Protein AF-A0A9D5V9Q9-F1 (afdb_monomer)

Nearest PDB structures (foldseek):
  6bju-assembly2_C  TM=6.299E-01  e=4.302E-02  Pseudomonas sp. EGD-AKN5
  6d63-assembly1_A  TM=6.256E-01  e=1.078E-01  Pseudomonas sp. ADP
  6d63-assembly3_F  TM=6.162E-01  e=1.660E-01  Pseudomonas sp. ADP
  6d63-assembly6_K  TM=6.074E-01  e=1.850E-01  Pseudomonas sp. ADP
  6d63-assembly6_L  TM=6.146E-01  e=2.423E-01  Pseudomonas sp. ADP

Solvent-accessible surface area (backbone atoms only — not comparable to full-atom values): 8766 Å² total; per-residue (Å²): 134,87,79,89,81,86,82,78,84,77,81,74,74,74,77,76,79,71,93,65,85,71,86,85,78,50,64,68,54,54,51,52,41,50,52,51,49,50,69,72,61,24,47,100,89,55,40,37,69,44,71,38,86,88,80,68,46,74,44,53,24,34,85,72,46,76,48,84,79,52,45,73,49,82,93,68,33,35,39,43,43,28,39,28,20,36,67,101,34,76,72,42,34,31,33,37,36,37,34,25,34,43,92,84,80,49,72,38,78,82,48,74,47,76,38,19,43,56,44,80,40,98,89,72,43,60,43,67,48,65,37,47,48,76,57,94,84,35,85,42,74,71,114

Sequence (143 aa):
MAIAGSVGVLLTGAPALADGDQPQYYADDIKSTMVKHIEATADGDGVFHMQDDKTGEMLALRFVTIHDPVRQIGED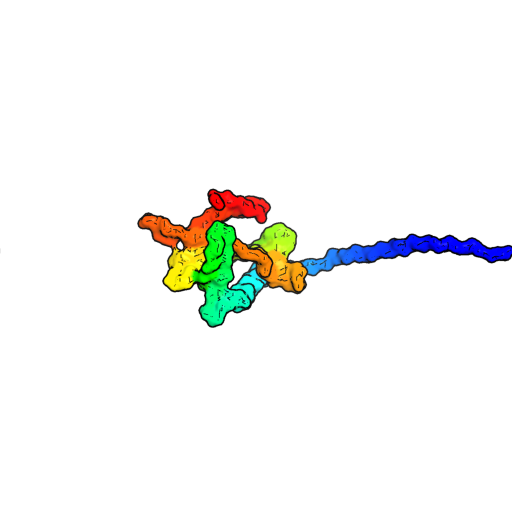VYFACTDFHVVDEPDKVYDLDFWMNDKTGELKVFQSKVHKEPRQSLLYGWYKQPRYTFVNDQIEYLY

Structure (mmCIF, N/CA/C/O backbone):
data_AF-A0A9D5V9Q9-F1
#
_entry.id   AF-A0A9D5V9Q9-F1
#
loop_
_atom_site.group_PDB
_atom_site.id
_atom_site.type_symbol
_atom_site.label_atom_id
_atom_site.label_alt_id
_atom_site.label_comp_id
_atom_site.label_asym_id
_atom_site.label_entity_id
_atom_site.label_seq_id
_atom_site.pdbx_PDB_ins_code
_atom_site.Cartn_x
_atom_site.Cartn_y
_atom_site.Cartn_z
_atom_site.occupancy
_atom_site.B_iso_or_equiv
_atom_site.auth_seq_id
_atom_site.auth_comp_id
_atom_site.auth_asym_id
_atom_site.auth_atom_id
_atom_site.pdbx_PDB_model_num
ATOM 1 N N . MET A 1 1 ? -64.503 28.877 40.678 1.00 39.81 1 MET A N 1
ATOM 2 C CA . MET A 1 1 ? -64.426 27.487 40.181 1.00 39.81 1 MET A CA 1
ATOM 3 C C . MET A 1 1 ? -63.460 27.523 39.000 1.00 39.81 1 MET A C 1
ATOM 5 O O . MET A 1 1 ? -63.815 28.133 38.008 1.00 39.81 1 MET A O 1
ATOM 9 N N . ALA A 1 2 ? -62.157 27.375 39.289 1.00 34.62 2 ALA A N 1
ATOM 10 C CA . ALA A 1 2 ? -61.294 26.272 38.815 1.00 34.62 2 ALA A CA 1
ATOM 11 C C . ALA A 1 2 ? -60.997 26.391 37.298 1.00 34.62 2 ALA A C 1
ATOM 13 O O . ALA A 1 2 ? -61.932 26.498 36.524 1.00 34.62 2 ALA A O 1
ATOM 14 N N . ILE A 1 3 ? -59.774 26.377 36.762 1.00 36.91 3 ILE A N 1
ATOM 15 C CA . ILE A 1 3 ? -58.433 26.007 37.239 1.00 36.91 3 ILE A CA 1
ATOM 16 C C . ILE A 1 3 ? -57.422 26.514 36.193 1.00 36.91 3 ILE A C 1
ATOM 18 O O . ILE A 1 3 ? -57.728 26.571 35.004 1.00 36.91 3 ILE A O 1
ATOM 22 N N . ALA A 1 4 ? -56.222 26.857 36.657 1.00 42.00 4 ALA A N 1
ATOM 23 C CA . ALA A 1 4 ? -55.038 27.115 35.846 1.00 42.00 4 ALA A CA 1
ATOM 24 C C . ALA A 1 4 ? -54.551 25.846 35.118 1.00 42.00 4 ALA A C 1
ATOM 26 O O . ALA A 1 4 ? -54.765 24.734 35.598 1.00 42.00 4 ALA A O 1
ATOM 27 N N . GLY A 1 5 ? -53.834 26.022 34.006 1.00 32.56 5 GLY A N 1
ATOM 28 C CA . GLY A 1 5 ? -53.157 24.937 33.297 1.00 32.56 5 GLY A CA 1
ATOM 29 C C . GLY A 1 5 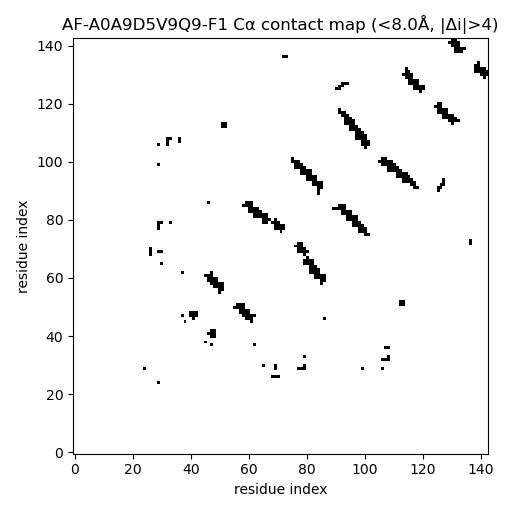? -52.045 25.467 32.400 1.00 32.56 5 GLY A C 1
ATOM 30 O O . GLY A 1 5 ? -52.262 25.731 31.223 1.00 32.56 5 GLY A O 1
ATOM 31 N N . SER A 1 6 ? -50.863 25.653 32.983 1.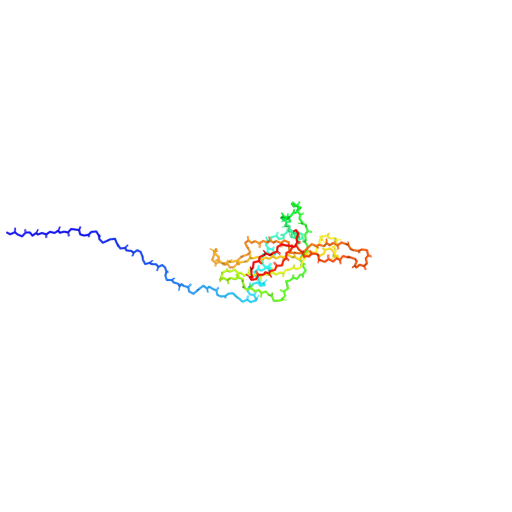00 43.88 6 SER A N 1
ATOM 32 C CA . SER A 1 6 ? -49.608 25.926 32.283 1.00 43.88 6 SER A CA 1
ATOM 33 C C . SER A 1 6 ? -49.221 24.728 31.413 1.00 43.88 6 SER A C 1
ATOM 35 O O . SER A 1 6 ? -49.147 23.611 31.919 1.00 43.88 6 SER A O 1
ATOM 37 N N . VAL A 1 7 ? -48.909 24.949 30.135 1.00 45.06 7 VAL A N 1
ATOM 38 C CA . VAL A 1 7 ? -48.242 23.940 29.300 1.00 45.06 7 VAL A CA 1
ATOM 39 C C . VAL A 1 7 ? -46.762 24.294 29.250 1.00 45.06 7 VAL A C 1
ATOM 41 O O . VAL A 1 7 ? -46.340 25.186 28.519 1.00 45.06 7 VAL A O 1
ATOM 44 N N . GLY A 1 8 ? -45.980 23.619 30.091 1.00 37.41 8 GLY A N 1
ATOM 45 C CA . GLY A 1 8 ? -44.531 23.578 29.961 1.00 37.41 8 GLY A CA 1
ATOM 46 C C . GLY A 1 8 ? -44.167 22.683 28.782 1.00 37.41 8 GLY A C 1
ATOM 47 O O . GLY A 1 8 ? -44.541 21.512 28.752 1.00 37.41 8 GLY A O 1
ATOM 48 N N . VAL A 1 9 ? -43.445 23.229 27.807 1.00 42.91 9 VAL A N 1
ATOM 49 C CA . VAL A 1 9 ? -42.801 22.435 26.759 1.00 42.91 9 VAL A CA 1
ATOM 50 C C . VAL A 1 9 ? -41.576 21.775 27.389 1.00 42.91 9 VAL A C 1
ATOM 52 O O . VAL A 1 9 ? -40.531 22.399 27.553 1.00 42.91 9 VAL A O 1
ATOM 55 N N . LEU A 1 10 ? -41.723 20.514 27.787 1.00 38.97 10 LEU A N 1
ATOM 56 C CA . LEU A 1 10 ? -40.596 19.631 28.063 1.00 38.97 10 LEU A CA 1
ATOM 57 C C . LEU A 1 10 ? -39.999 19.221 26.713 1.00 38.97 10 LEU A C 1
ATOM 59 O O . LEU A 1 10 ? -40.518 18.337 26.036 1.00 38.97 10 LEU A O 1
ATOM 63 N N . LEU A 1 11 ? -38.916 19.889 26.314 1.00 44.03 11 LEU A N 1
ATOM 64 C CA . LEU A 1 11 ? -37.989 19.362 25.316 1.00 44.03 11 LEU A CA 1
ATOM 65 C C . LEU A 1 11 ? -37.364 18.099 25.915 1.00 44.03 11 LEU A C 1
ATOM 67 O O . LEU A 1 11 ? -36.435 18.167 26.717 1.00 44.03 11 LEU A O 1
ATOM 71 N N . THR A 1 12 ? -37.922 16.941 25.573 1.00 43.22 12 THR A N 1
ATOM 72 C CA . THR A 1 12 ? -37.298 15.651 25.846 1.00 43.22 12 THR A CA 1
ATOM 73 C C . THR A 1 12 ? -35.993 15.605 25.063 1.00 43.22 12 THR A C 1
ATOM 75 O O . THR A 1 12 ? -36.006 15.481 23.838 1.00 43.22 12 THR A O 1
ATOM 78 N N . GLY A 1 13 ? -34.867 15.754 25.762 1.00 45.12 13 GLY A N 1
ATOM 79 C CA . GLY A 1 13 ? -33.564 15.414 25.210 1.00 45.12 13 GLY A CA 1
ATOM 80 C C . GLY A 1 13 ? -33.615 13.971 24.722 1.00 45.12 13 GLY A C 1
ATOM 81 O O . GLY A 1 13 ? -33.998 13.075 25.476 1.00 45.12 13 GLY A O 1
ATOM 82 N N . ALA A 1 14 ? -33.289 13.761 23.448 1.00 51.81 14 ALA A N 1
ATOM 83 C CA . ALA A 1 14 ? -33.016 12.425 22.950 1.00 51.81 14 ALA A CA 1
ATOM 84 C C . ALA A 1 14 ? -31.900 11.820 23.820 1.00 51.81 14 ALA A C 1
ATOM 86 O O . ALA A 1 14 ? -30.949 12.537 24.150 1.00 51.81 14 ALA A O 1
ATOM 87 N N . PRO A 1 15 ? -32.001 10.545 24.228 1.00 45.56 15 PRO A N 1
ATOM 88 C CA . PRO A 1 15 ? -30.888 9.897 24.894 1.00 45.56 15 PRO A CA 1
ATOM 89 C C . PRO A 1 15 ? -29.678 9.954 23.958 1.00 45.56 15 PRO A C 1
ATOM 91 O O . PRO A 1 15 ? -29.768 9.559 22.794 1.00 45.56 15 PRO A O 1
ATOM 94 N N . ALA A 1 16 ? -28.564 10.483 24.469 1.00 51.66 16 ALA A N 1
ATOM 95 C CA . ALA A 1 16 ? -27.261 10.262 23.869 1.00 51.66 16 ALA A CA 1
ATOM 96 C C . ALA A 1 16 ? -27.110 8.749 23.687 1.00 51.66 16 ALA A C 1
ATOM 98 O O . ALA A 1 16 ? -27.337 7.989 24.633 1.00 51.66 16 ALA A O 1
ATOM 99 N N . LEU A 1 17 ? -26.834 8.326 22.453 1.00 49.22 17 LEU A N 1
ATOM 100 C CA . LEU A 1 17 ? -26.554 6.932 22.144 1.00 49.22 17 LEU A CA 1
ATOM 101 C C . LEU A 1 17 ? -25.452 6.470 23.097 1.00 49.22 17 LEU A C 1
ATOM 103 O O . LEU A 1 17 ? -24.400 7.097 23.180 1.00 49.22 17 LEU A O 1
ATOM 107 N N . ALA A 1 18 ? -25.768 5.439 23.873 1.00 46.88 18 ALA A N 1
ATOM 108 C CA . ALA A 1 18 ? -24.835 4.800 24.778 1.00 46.88 18 ALA A CA 1
ATOM 109 C C . ALA A 1 18 ? -23.575 4.386 24.005 1.00 46.88 18 ALA A C 1
ATOM 111 O O . ALA A 1 18 ? -23.702 3.883 22.887 1.00 46.88 18 ALA A O 1
ATOM 112 N N . ASP A 1 19 ? -22.401 4.582 24.614 1.00 51.44 19 ASP A N 1
ATOM 113 C CA . ASP A 1 19 ? -21.131 3.981 24.194 1.00 51.44 19 ASP A CA 1
ATOM 114 C C . ASP A 1 19 ? -21.316 2.460 24.119 1.00 51.44 19 ASP A C 1
ATOM 116 O O . ASP A 1 19 ? -21.232 1.738 25.114 1.00 51.44 19 ASP A O 1
ATOM 120 N N . GLY A 1 20 ? -21.690 1.986 22.935 1.00 50.03 20 GLY A N 1
ATOM 121 C CA . GLY A 1 20 ? -21.808 0.579 22.611 1.00 50.03 20 GLY A CA 1
ATOM 122 C C . GLY A 1 20 ? -20.440 0.070 22.196 1.00 50.03 20 GLY A C 1
ATOM 123 O O . GLY A 1 20 ? -19.887 0.579 21.222 1.00 50.03 20 GLY A O 1
ATOM 124 N N . ASP A 1 21 ? -19.943 -0.897 22.968 1.00 60.88 21 ASP A N 1
ATOM 125 C CA . ASP A 1 21 ? -18.825 -1.816 22.715 1.00 60.88 21 ASP A CA 1
ATOM 126 C C . ASP A 1 21 ? -18.420 -1.838 21.229 1.00 60.88 21 ASP A C 1
ATOM 128 O O . ASP A 1 21 ? -19.014 -2.553 20.417 1.00 60.88 21 ASP A O 1
ATOM 132 N N . GLN A 1 22 ? -17.483 -0.963 20.842 1.00 59.72 22 GLN A N 1
ATOM 133 C CA . GLN A 1 22 ? -16.984 -0.954 19.470 1.00 59.72 22 GLN A CA 1
ATOM 134 C C . GLN A 1 22 ? -16.284 -2.295 19.230 1.00 59.72 22 GLN A C 1
ATOM 136 O O . GLN A 1 22 ? -15.519 -2.728 20.098 1.00 59.72 22 GLN A O 1
ATOM 141 N N . PRO A 1 23 ? -16.526 -2.972 18.094 1.00 76.44 23 PRO A N 1
ATOM 142 C CA . PRO A 1 23 ? -15.837 -4.216 17.789 1.00 76.44 23 PRO A CA 1
ATOM 143 C C . PRO A 1 23 ? -14.316 -4.026 17.885 1.00 76.44 23 PRO A C 1
ATOM 145 O O . PRO A 1 23 ? -13.726 -3.223 17.163 1.00 76.44 23 PRO A O 1
ATOM 148 N N . GLN A 1 24 ? -13.667 -4.761 18.789 1.00 85.00 24 GLN A N 1
ATOM 149 C CA . GLN A 1 24 ? -12.210 -4.820 18.835 1.00 85.00 24 GLN A CA 1
ATOM 150 C C . GLN A 1 24 ? -11.731 -5.767 17.735 1.00 85.00 24 GLN A C 1
ATOM 152 O O . GLN A 1 24 ? -12.084 -6.946 17.741 1.00 85.00 24 GLN A O 1
ATOM 157 N N . TYR A 1 25 ? -10.888 -5.270 16.833 1.00 94.62 25 TYR A N 1
ATOM 158 C CA . TYR A 1 25 ? -10.250 -6.094 15.809 1.00 94.62 25 TYR A CA 1
ATOM 159 C C . TYR A 1 25 ? -8.835 -6.487 16.237 1.00 94.62 25 TYR A C 1
ATOM 161 O O . TYR A 1 25 ? -8.093 -5.688 16.821 1.00 94.62 25 TYR A O 1
ATOM 169 N N . TYR A 1 26 ? -8.458 -7.726 15.938 1.00 95.06 26 TYR A N 1
ATOM 170 C CA . TYR A 1 26 ? -7.141 -8.292 16.207 1.00 95.06 26 TYR A CA 1
ATOM 171 C C . TYR A 1 26 ? -6.354 -8.507 14.912 1.00 95.06 26 TYR A C 1
ATOM 173 O O . TYR A 1 26 ? -6.844 -8.280 13.807 1.00 95.06 26 TYR A O 1
ATOM 181 N N . ALA A 1 27 ? -5.103 -8.954 15.039 1.00 97.38 27 ALA A N 1
ATOM 182 C CA . ALA A 1 27 ? -4.200 -9.102 13.901 1.00 97.38 27 ALA A CA 1
ATOM 183 C C . ALA A 1 27 ? -4.790 -9.948 12.756 1.00 97.38 27 ALA A C 1
ATOM 185 O O . ALA A 1 27 ? -4.645 -9.581 11.591 1.00 97.38 27 ALA A O 1
ATOM 186 N N . ASP A 1 28 ? -5.493 -11.035 13.079 1.00 97.94 28 ASP A N 1
ATOM 187 C CA . ASP A 1 28 ? -6.117 -11.908 12.079 1.00 97.94 28 ASP A CA 1
ATOM 188 C C . ASP A 1 28 ? -7.308 -11.238 11.375 1.00 97.94 28 ASP A C 1
ATOM 190 O O . ASP A 1 28 ? -7.504 -11.427 10.172 1.00 97.94 28 ASP A O 1
ATOM 194 N N . ASP A 1 29 ? -8.063 -10.388 12.073 1.00 97.38 29 ASP A N 1
ATOM 195 C CA . ASP A 1 29 ? -9.151 -9.610 11.474 1.00 97.38 29 ASP A CA 1
ATOM 196 C C . ASP A 1 29 ? -8.603 -8.576 10.485 1.00 97.38 29 ASP A C 1
ATOM 198 O O . ASP A 1 29 ? -9.102 -8.440 9.367 1.00 97.38 29 ASP A O 1
ATOM 202 N N . ILE A 1 30 ? -7.517 -7.895 10.860 1.00 98.25 30 ILE A N 1
ATOM 203 C CA . ILE A 1 30 ? -6.838 -6.912 10.009 1.00 98.25 30 ILE A CA 1
ATOM 204 C C . ILE A 1 30 ? -6.259 -7.602 8.766 1.00 98.25 30 ILE A C 1
ATOM 206 O O . ILE A 1 30 ? -6.481 -7.158 7.639 1.00 98.25 30 ILE A O 1
ATOM 210 N N . LYS A 1 31 ? -5.554 -8.726 8.949 1.00 98.56 31 LYS A N 1
ATOM 211 C CA . LYS A 1 31 ? -4.970 -9.494 7.839 1.00 98.56 31 LYS A CA 1
ATOM 212 C C . LYS A 1 31 ? -6.041 -10.058 6.910 1.00 98.56 31 LYS A C 1
ATOM 214 O O . LYS A 1 31 ? -5.908 -9.944 5.695 1.00 98.56 31 LYS A O 1
ATOM 219 N N . SER A 1 32 ? -7.115 -10.629 7.455 1.00 98.31 32 SER A N 1
ATOM 220 C CA . SER A 1 32 ? -8.212 -11.162 6.640 1.00 98.31 32 SER A CA 1
ATOM 221 C C . SER A 1 32 ? -8.967 -10.060 5.893 1.00 98.31 32 SER A C 1
ATOM 223 O O . SER A 1 32 ? -9.347 -10.262 4.741 1.00 98.31 32 SER A O 1
ATOM 225 N N . THR A 1 33 ? -9.123 -8.876 6.492 1.00 98.38 33 THR A N 1
ATOM 226 C CA . THR A 1 33 ? -9.680 -7.693 5.820 1.00 98.38 33 THR A CA 1
ATOM 227 C C . THR A 1 33 ? -8.800 -7.248 4.658 1.00 98.38 33 THR A C 1
ATOM 229 O O . THR A 1 33 ? -9.314 -6.983 3.573 1.00 98.38 33 THR A O 1
ATOM 232 N N . MET A 1 34 ? -7.478 -7.229 4.845 1.00 98.56 34 MET A N 1
ATOM 233 C CA . MET A 1 34 ? -6.533 -6.911 3.775 1.00 98.56 34 MET A CA 1
ATOM 234 C C . MET A 1 34 ? -6.591 -7.910 2.620 1.00 98.56 34 MET A C 1
ATOM 236 O O . MET A 1 34 ? -6.671 -7.491 1.469 1.00 98.56 34 MET A O 1
ATOM 240 N N . VAL A 1 35 ? -6.610 -9.216 2.910 1.00 98.25 35 VAL A N 1
ATOM 241 C CA . VAL A 1 35 ? -6.747 -10.255 1.874 1.00 98.25 35 VAL A CA 1
ATOM 242 C C . VAL A 1 35 ? -8.044 -10.061 1.087 1.00 98.25 35 VAL A C 1
ATOM 244 O O . VAL A 1 35 ? -7.995 -9.947 -0.134 1.00 98.25 35 VAL A O 1
ATOM 247 N N . LYS A 1 36 ? -9.184 -9.906 1.776 1.00 98.25 36 LYS A N 1
ATOM 248 C CA . LYS A 1 36 ? -10.482 -9.645 1.131 1.00 98.25 36 LYS A CA 1
ATOM 249 C C . LYS A 1 36 ? -10.463 -8.377 0.280 1.00 98.25 36 LYS A C 1
ATOM 251 O O . LYS A 1 36 ? -11.039 -8.363 -0.802 1.00 98.25 36 LYS A O 1
ATOM 256 N N . HIS A 1 37 ? -9.831 -7.306 0.762 1.00 98.38 37 HIS A N 1
ATOM 257 C CA . HIS A 1 37 ? -9.727 -6.056 0.014 1.00 98.38 37 HIS A CA 1
ATOM 258 C C . HIS A 1 37 ? -8.949 -6.252 -1.288 1.00 98.38 37 HIS A C 1
ATOM 260 O O . HIS A 1 37 ? -9.415 -5.823 -2.340 1.00 98.38 37 HIS A O 1
ATOM 266 N N . ILE A 1 38 ? -7.799 -6.924 -1.229 1.00 98.00 38 ILE A N 1
ATOM 267 C CA . ILE A 1 38 ? -6.962 -7.193 -2.402 1.00 98.00 38 ILE A CA 1
ATOM 268 C C . ILE A 1 38 ? -7.713 -8.082 -3.397 1.00 98.00 38 ILE A C 1
ATOM 270 O O . ILE A 1 38 ? -7.784 -7.741 -4.572 1.00 98.00 38 ILE A O 1
ATOM 274 N N . GLU A 1 39 ? -8.337 -9.167 -2.935 1.00 97.25 39 GLU A N 1
ATOM 275 C CA . GLU A 1 39 ? -9.135 -10.064 -3.783 1.00 97.25 39 GLU A CA 1
ATOM 276 C C . GLU A 1 39 ? -10.316 -9.347 -4.453 1.00 97.25 39 GLU A C 1
ATOM 278 O O . GLU A 1 39 ? -10.630 -9.620 -5.608 1.00 97.25 39 GLU A O 1
ATOM 283 N N . ALA A 1 40 ? -10.967 -8.419 -3.747 1.00 97.31 40 ALA A N 1
ATOM 284 C CA . ALA A 1 40 ? -12.117 -7.682 -4.265 1.00 97.31 40 ALA A CA 1
ATOM 285 C C . ALA A 1 40 ? -11.747 -6.533 -5.221 1.00 97.31 40 ALA A C 1
ATOM 287 O O . ALA A 1 40 ? -12.616 -6.054 -5.950 1.00 97.31 40 ALA A O 1
ATOM 288 N N . THR A 1 41 ? -10.504 -6.047 -5.181 1.00 96.81 41 THR A N 1
ATOM 289 C CA . THR A 1 41 ? -10.048 -4.878 -5.960 1.00 96.81 41 THR A CA 1
ATOM 290 C C . THR A 1 41 ? -9.075 -5.225 -7.078 1.00 96.81 41 THR A C 1
ATOM 292 O O . THR A 1 41 ? -8.914 -4.426 -8.000 1.00 96.81 41 THR A O 1
ATOM 295 N N . ALA A 1 42 ? -8.445 -6.397 -7.021 1.00 97.88 42 ALA A N 1
ATOM 296 C CA . ALA A 1 42 ? -7.665 -6.916 -8.126 1.00 97.88 42 ALA A CA 1
ATOM 297 C C . ALA A 1 42 ? -8.561 -7.215 -9.340 1.00 97.88 42 ALA A C 1
ATOM 299 O O . ALA A 1 42 ? -9.732 -7.576 -9.205 1.00 97.88 42 ALA A O 1
ATOM 300 N N . ASP A 1 43 ? -8.008 -7.055 -10.540 1.00 98.06 43 ASP A N 1
ATOM 301 C CA . ASP A 1 43 ? -8.711 -7.389 -11.775 1.00 98.06 43 ASP A CA 1
ATOM 302 C C . ASP A 1 43 ? -8.817 -8.911 -12.006 1.00 98.06 43 ASP A C 1
ATOM 304 O O . ASP A 1 43 ? -8.386 -9.730 -11.192 1.00 98.06 43 ASP A O 1
ATOM 308 N N . GLY A 1 44 ? -9.401 -9.307 -13.142 1.00 96.94 44 GLY A N 1
ATOM 309 C CA . GLY A 1 44 ? -9.575 -10.720 -13.497 1.00 96.94 44 GLY A CA 1
ATOM 310 C C . GLY A 1 44 ? -8.265 -11.496 -13.672 1.00 96.94 44 GLY A C 1
ATOM 311 O O . GLY A 1 44 ? -8.273 -12.719 -13.550 1.00 96.94 44 GLY A O 1
ATOM 312 N N . ASP A 1 45 ? -7.153 -10.799 -13.909 1.00 96.94 45 ASP A N 1
ATOM 313 C CA . ASP A 1 45 ? -5.825 -11.394 -13.978 1.00 96.94 45 ASP A CA 1
ATOM 314 C C . ASP A 1 45 ? -5.138 -11.403 -12.608 1.00 96.94 45 ASP A C 1
ATOM 316 O O . ASP A 1 45 ? -4.045 -11.955 -12.495 1.00 96.94 45 ASP A O 1
ATOM 320 N N . GLY A 1 46 ? -5.745 -10.812 -11.571 1.00 97.25 46 GLY A N 1
ATOM 321 C CA . GLY A 1 46 ? -5.232 -10.661 -10.208 1.00 97.25 46 GLY A CA 1
ATOM 322 C C . GLY A 1 46 ? -4.324 -9.439 -10.015 1.00 97.25 46 GLY A C 1
ATOM 323 O O . GLY A 1 46 ? -3.456 -9.459 -9.136 1.00 97.25 46 GLY A O 1
ATOM 324 N N . VAL A 1 47 ? -4.382 -8.448 -10.911 1.00 98.62 47 VAL A N 1
ATOM 325 C CA . VAL A 1 47 ? -3.550 -7.238 -10.855 1.00 98.62 47 VAL A CA 1
ATOM 326 C C . VAL A 1 47 ? -4.231 -6.222 -9.954 1.00 98.62 47 VAL A C 1
ATOM 328 O O . VAL A 1 47 ? -5.371 -5.825 -10.184 1.00 98.62 47 VAL A O 1
ATOM 331 N N . PHE A 1 48 ? -3.515 -5.781 -8.926 1.00 98.50 48 PHE A N 1
ATOM 332 C CA . PHE A 1 48 ? -3.943 -4.689 -8.070 1.00 98.50 48 PHE A CA 1
ATOM 333 C C . PHE A 1 48 ? -3.535 -3.359 -8.707 1.00 98.50 48 PHE A C 1
ATOM 335 O O . PHE A 1 48 ? -2.349 -3.112 -8.947 1.00 98.50 48 PHE A O 1
ATOM 342 N N . HIS A 1 49 ? -4.521 -2.506 -8.977 1.00 98.25 49 HIS A N 1
ATOM 343 C CA . HIS A 1 49 ? -4.300 -1.177 -9.534 1.00 98.25 49 HIS A CA 1
ATOM 344 C C . HIS A 1 49 ? -4.421 -0.098 -8.465 1.00 98.25 49 HIS A C 1
ATOM 346 O O . HIS A 1 49 ? -5.401 -0.046 -7.725 1.00 98.25 49 HIS A O 1
ATOM 352 N N . MET A 1 50 ? -3.434 0.794 -8.409 1.00 97.69 50 MET A N 1
ATOM 353 C CA . MET A 1 50 ? -3.412 1.894 -7.451 1.00 97.69 50 MET A CA 1
ATOM 354 C C . MET A 1 50 ? -2.801 3.136 -8.079 1.00 97.69 50 MET A C 1
ATOM 356 O O . MET A 1 50 ? -1.716 3.074 -8.651 1.00 97.69 50 MET A O 1
ATOM 360 N N . GLN A 1 51 ? -3.468 4.279 -7.926 1.00 98.19 51 GLN A N 1
ATOM 361 C CA . GLN A 1 51 ? -2.854 5.549 -8.278 1.00 98.19 51 GLN A CA 1
ATOM 362 C C . GLN A 1 51 ? -1.816 5.935 -7.223 1.00 98.19 51 GLN A C 1
ATOM 364 O O . GLN A 1 51 ? -2.133 6.069 -6.041 1.00 98.19 51 GLN A O 1
ATOM 369 N N . ASP A 1 52 ? -0.582 6.137 -7.662 1.00 98.19 52 ASP A N 1
ATOM 370 C CA . ASP A 1 52 ? 0.481 6.721 -6.866 1.00 98.19 52 ASP A CA 1
ATOM 371 C C . ASP A 1 52 ? 0.173 8.203 -6.614 1.00 98.19 52 ASP A C 1
ATOM 373 O O . ASP A 1 52 ? 0.066 9.007 -7.540 1.00 98.19 52 ASP A O 1
ATOM 377 N N . ASP A 1 53 ? 0.040 8.582 -5.349 1.00 96.00 53 ASP A N 1
ATOM 378 C CA . ASP A 1 53 ? -0.333 9.932 -4.941 1.00 96.00 53 ASP A CA 1
ATOM 379 C C . ASP A 1 53 ? 0.771 10.978 -5.175 1.00 96.00 53 ASP A C 1
ATOM 381 O O . ASP A 1 53 ? 0.477 12.168 -5.297 1.00 96.00 53 ASP A O 1
ATOM 385 N N . LYS A 1 54 ? 2.038 10.551 -5.252 1.00 96.00 54 LYS A N 1
ATOM 386 C CA . LYS A 1 54 ? 3.188 11.435 -5.483 1.00 96.00 54 LYS A CA 1
ATOM 387 C C . LYS A 1 54 ? 3.436 11.657 -6.971 1.00 96.00 54 LYS A C 1
ATOM 389 O O . LYS A 1 54 ? 3.757 12.776 -7.368 1.00 96.00 54 LYS A O 1
ATOM 394 N N . THR A 1 55 ? 3.344 10.604 -7.782 1.00 97.19 55 THR A N 1
ATOM 395 C CA . THR A 1 55 ? 3.688 10.663 -9.216 1.00 97.19 55 THR A CA 1
ATOM 396 C C . THR A 1 55 ? 2.466 10.797 -10.125 1.00 97.19 55 THR A C 1
ATOM 398 O O . THR A 1 55 ? 2.603 11.244 -11.263 1.00 97.19 55 THR A O 1
ATOM 401 N N . GLY A 1 56 ? 1.275 10.428 -9.643 1.00 97.81 56 GLY A N 1
ATOM 402 C CA . GLY A 1 56 ? 0.041 10.333 -10.426 1.00 97.81 56 GLY A CA 1
ATOM 403 C C . GLY A 1 56 ? -0.058 9.073 -11.294 1.00 97.81 56 GLY A C 1
ATOM 404 O O . GLY A 1 56 ? -1.077 8.883 -11.963 1.00 97.81 56 GLY A O 1
ATOM 405 N N . GLU A 1 57 ? 0.976 8.226 -11.297 1.00 98.06 57 GLU A N 1
ATOM 406 C CA . GLU A 1 57 ? 1.046 6.987 -12.073 1.00 98.06 57 GLU A CA 1
ATOM 407 C C . GLU A 1 57 ? -0.016 5.982 -11.617 1.00 98.06 57 GLU A C 1
ATOM 409 O O . GLU A 1 57 ? -0.257 5.819 -10.424 1.00 98.06 57 GLU A O 1
ATOM 414 N N . MET A 1 58 ? -0.642 5.280 -12.564 1.00 98.31 58 MET A N 1
ATOM 415 C CA . MET A 1 58 ? -1.493 4.135 -12.245 1.00 98.31 58 MET A CA 1
ATOM 416 C C . MET A 1 58 ? -0.630 2.876 -12.175 1.00 98.31 58 MET A C 1
ATOM 418 O O . MET A 1 58 ? -0.291 2.296 -13.206 1.00 98.31 58 MET A O 1
ATOM 422 N N . LEU A 1 59 ? -0.270 2.465 -10.963 1.00 98.62 59 LEU A N 1
ATOM 423 C CA . LEU A 1 59 ? 0.540 1.279 -10.722 1.00 98.62 59 LEU A CA 1
ATOM 424 C C . LEU A 1 59 ? -0.249 0.013 -11.080 1.00 98.62 59 LEU A C 1
ATOM 426 O O . LEU A 1 59 ? -1.455 -0.075 -10.840 1.00 98.62 59 LEU A O 1
ATOM 430 N N . ALA A 1 60 ? 0.447 -0.978 -11.634 1.00 98.62 60 ALA A N 1
ATOM 431 C CA . ALA A 1 60 ? -0.062 -2.322 -11.892 1.00 98.62 60 ALA A CA 1
ATOM 432 C C . ALA A 1 60 ? 0.793 -3.318 -11.106 1.00 98.62 60 ALA A C 1
ATOM 434 O O . ALA A 1 60 ? 1.982 -3.493 -11.393 1.00 98.62 60 ALA A O 1
ATOM 435 N N . LEU A 1 61 ? 0.204 -3.925 -10.078 1.00 98.75 61 LEU A N 1
ATOM 436 C CA . LEU A 1 61 ? 0.948 -4.594 -9.019 1.00 98.75 61 LEU A CA 1
ATOM 437 C C . LEU A 1 61 ? 0.444 -6.014 -8.741 1.00 98.75 61 LEU A C 1
ATOM 439 O O . LEU A 1 61 ? -0.739 -6.320 -8.875 1.00 98.75 61 LEU A O 1
ATOM 443 N N . ARG A 1 62 ? 1.350 -6.883 -8.290 1.00 98.62 62 ARG A N 1
ATOM 444 C CA . ARG A 1 62 ? 1.058 -8.221 -7.764 1.00 98.62 62 ARG A CA 1
ATOM 445 C C . ARG A 1 62 ? 1.329 -8.249 -6.270 1.00 98.62 62 ARG A C 1
ATOM 447 O O . ARG A 1 62 ? 2.401 -7.834 -5.833 1.00 98.62 62 ARG A O 1
ATOM 454 N N . PHE A 1 63 ? 0.359 -8.729 -5.502 1.00 98.62 63 PHE A N 1
ATOM 455 C CA . PHE A 1 63 ? 0.498 -8.879 -4.057 1.00 98.62 63 PHE A CA 1
ATOM 456 C C . PHE A 1 63 ? 1.591 -9.896 -3.708 1.00 98.62 63 PHE A C 1
ATOM 458 O O . PHE A 1 63 ? 1.682 -10.950 -4.337 1.00 98.62 63 PHE A O 1
ATOM 465 N N . VAL A 1 64 ? 2.393 -9.583 -2.688 1.00 98.50 64 VAL A N 1
ATOM 466 C CA . VAL A 1 64 ? 3.454 -10.459 -2.176 1.00 98.50 64 VAL A CA 1
ATOM 467 C C . VAL A 1 64 ? 3.144 -10.913 -0.756 1.00 98.50 64 VAL A C 1
ATOM 469 O O . VAL A 1 64 ? 3.024 -12.110 -0.508 1.00 98.50 64 VAL A O 1
ATOM 472 N N . THR A 1 65 ? 3.041 -9.978 0.192 1.00 98.56 65 THR A N 1
ATOM 473 C CA . THR A 1 65 ? 2.815 -10.315 1.606 1.00 98.56 65 THR A CA 1
ATOM 474 C C . THR A 1 65 ? 2.242 -9.145 2.397 1.00 98.56 65 THR A C 1
ATOM 476 O O . THR A 1 65 ? 2.455 -7.986 2.050 1.00 98.56 65 THR A O 1
ATOM 479 N N . ILE A 1 66 ? 1.566 -9.452 3.506 1.00 98.69 66 ILE A N 1
ATOM 480 C CA . ILE A 1 66 ? 1.298 -8.503 4.595 1.00 98.69 66 ILE A CA 1
ATOM 481 C C . ILE A 1 66 ? 2.438 -8.633 5.612 1.00 98.69 66 ILE A C 1
ATOM 483 O O . ILE A 1 66 ? 2.830 -9.751 5.950 1.00 98.69 66 ILE A O 1
ATOM 487 N N . HIS A 1 67 ? 2.985 -7.513 6.083 1.00 98.00 67 HIS A N 1
ATOM 488 C CA . HIS A 1 67 ? 4.048 -7.495 7.090 1.00 98.00 67 HIS A CA 1
ATOM 489 C C . HIS A 1 67 ? 3.491 -7.576 8.509 1.00 98.00 67 HIS A C 1
ATOM 491 O O . HIS A 1 67 ? 2.462 -6.981 8.830 1.00 98.00 67 HIS A O 1
ATOM 497 N N . ASP A 1 68 ? 4.225 -8.275 9.374 1.00 97.06 68 ASP A N 1
ATOM 498 C CA . ASP A 1 68 ? 4.011 -8.254 10.817 1.00 97.06 68 ASP A CA 1
ATOM 499 C C . ASP A 1 68 ? 4.932 -7.223 11.499 1.00 97.06 68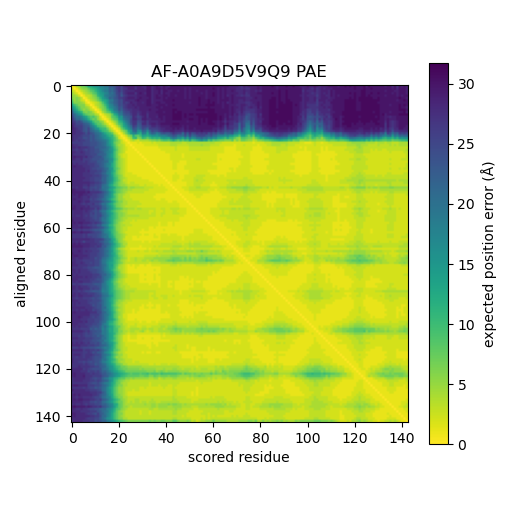 ASP A C 1
ATOM 501 O O . ASP A 1 68 ? 6.104 -7.113 11.128 1.00 97.06 68 ASP A O 1
ATOM 505 N N . PRO A 1 69 ? 4.454 -6.501 12.532 1.00 96.31 69 PRO A N 1
ATOM 506 C CA . PRO A 1 69 ? 3.085 -6.513 13.044 1.00 96.31 69 PRO A CA 1
ATOM 507 C C . PRO A 1 69 ? 2.141 -5.610 12.229 1.00 96.31 69 PRO A C 1
ATOM 509 O O . PRO A 1 69 ? 2.507 -4.508 11.816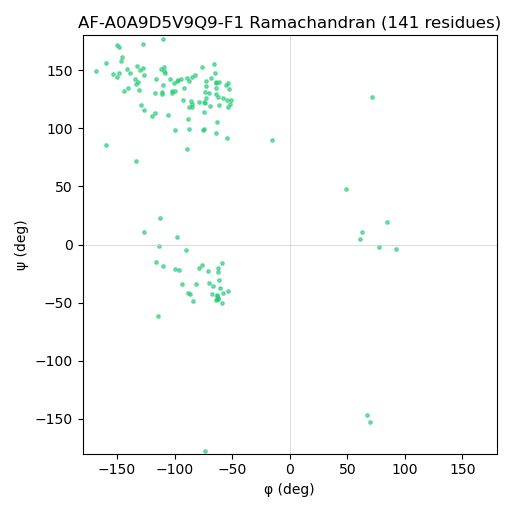 1.00 96.31 69 PRO A O 1
ATOM 512 N N . VAL A 1 70 ? 0.882 -6.031 12.111 1.00 97.88 70 VAL A N 1
ATOM 513 C CA . VAL A 1 70 ? -0.243 -5.106 11.892 1.00 97.88 70 VAL A CA 1
ATOM 514 C C . VAL A 1 70 ? -0.581 -4.401 13.207 1.00 97.88 70 VAL A C 1
ATOM 516 O O . VAL A 1 70 ? -0.311 -4.939 14.285 1.00 97.88 70 VAL A O 1
ATOM 519 N N . ARG A 1 71 ? -1.142 -3.191 13.154 1.00 94.88 71 ARG A N 1
ATOM 520 C CA . ARG A 1 71 ? -1.375 -2.397 14.373 1.00 94.88 71 ARG A CA 1
ATOM 521 C C . ARG A 1 71 ? -2.634 -1.548 14.310 1.00 94.88 71 ARG A C 1
ATOM 523 O O . ARG A 1 71 ? -3.135 -1.254 13.233 1.00 94.88 71 ARG A O 1
ATOM 530 N N . GLN A 1 72 ? -3.099 -1.125 15.476 1.00 94.94 72 GLN A N 1
ATOM 531 C CA . GLN A 1 72 ? -4.036 -0.017 15.625 1.00 94.94 72 GLN A CA 1
ATOM 532 C C . GLN A 1 72 ? -3.233 1.288 15.729 1.00 94.94 72 GLN A C 1
ATOM 534 O O . GLN A 1 72 ? -2.152 1.301 16.317 1.00 94.94 72 GLN A O 1
ATOM 539 N N . ILE A 1 73 ? -3.730 2.353 15.109 1.00 92.75 73 ILE A N 1
ATOM 540 C CA . ILE A 1 73 ? -3.158 3.700 15.121 1.00 92.75 73 ILE A CA 1
ATOM 541 C C . ILE A 1 73 ? -4.276 4.636 15.582 1.00 92.75 73 ILE A C 1
ATOM 543 O O . ILE A 1 73 ? -5.282 4.770 14.894 1.00 92.75 73 ILE A O 1
ATOM 547 N N . GLY A 1 74 ? -4.126 5.283 16.737 1.00 89.56 74 GLY A N 1
ATOM 548 C CA . GLY A 1 74 ? -5.229 6.042 17.342 1.00 89.56 74 GLY A CA 1
ATOM 549 C C . GLY A 1 74 ? -6.356 5.145 17.881 1.00 89.56 74 GLY A C 1
ATOM 550 O O . GLY A 1 74 ? -6.108 4.012 18.286 1.00 89.56 74 GLY A O 1
ATOM 551 N N . GLU A 1 75 ? -7.586 5.666 17.928 1.00 89.00 75 GLU A N 1
ATOM 552 C CA . GLU A 1 75 ? -8.723 5.000 18.592 1.00 89.00 75 GLU A CA 1
ATOM 553 C C . GLU A 1 75 ? -9.496 4.034 17.679 1.00 89.00 75 GLU A C 1
ATOM 555 O O . GLU A 1 75 ? -9.842 2.943 18.114 1.00 89.00 75 GLU A O 1
ATOM 560 N N . ASP A 1 76 ? -9.744 4.390 16.417 1.00 92.38 76 ASP A N 1
ATOM 561 C CA . ASP A 1 76 ? -10.671 3.676 15.517 1.00 92.38 76 ASP A CA 1
ATOM 562 C C . ASP A 1 76 ? -10.039 3.266 14.173 1.00 92.38 76 ASP A C 1
ATOM 564 O O . ASP A 1 76 ? -10.740 2.861 13.241 1.00 92.38 76 ASP A O 1
ATOM 568 N N . VAL A 1 77 ? -8.712 3.386 14.049 1.00 96.50 77 VAL A N 1
ATOM 569 C CA . VAL A 1 77 ? -7.994 3.112 12.801 1.00 96.50 77 VAL A CA 1
ATOM 570 C C . VAL A 1 77 ? -7.027 1.947 12.965 1.00 96.50 77 VAL A C 1
ATOM 572 O O . VAL A 1 77 ? -6.195 1.903 13.867 1.00 96.50 77 VAL A O 1
ATOM 575 N N . TYR A 1 78 ? -7.111 1.012 12.028 1.00 97.94 78 TYR A N 1
ATOM 576 C CA . TYR A 1 78 ? -6.251 -0.158 11.927 1.00 97.94 78 TYR A CA 1
ATOM 577 C C . TYR A 1 78 ? -5.357 -0.040 10.700 1.00 97.94 78 TYR A C 1
ATOM 579 O O . TYR A 1 78 ? -5.712 0.599 9.712 1.00 97.94 78 TYR A O 1
ATOM 587 N N . PHE A 1 79 ? -4.180 -0.647 10.761 1.00 98.19 79 PHE A N 1
ATOM 588 C CA . PHE A 1 79 ? -3.108 -0.401 9.815 1.00 98.19 79 PHE A CA 1
ATOM 589 C C . PHE A 1 79 ? -2.370 -1.682 9.444 1.00 98.19 79 PHE A C 1
ATOM 591 O O . PHE A 1 79 ? -1.971 -2.466 10.314 1.00 98.19 79 PHE A O 1
ATOM 598 N N . ALA A 1 80 ? -2.125 -1.840 8.146 1.00 98.50 80 ALA A N 1
ATOM 599 C CA . ALA A 1 80 ? -1.289 -2.892 7.591 1.00 98.50 80 ALA A CA 1
ATOM 600 C C . ALA A 1 80 ? -0.317 -2.323 6.551 1.00 98.50 80 ALA A C 1
ATOM 602 O O . ALA A 1 80 ? -0.690 -1.506 5.714 1.00 98.50 80 ALA A O 1
ATOM 603 N N . CYS A 1 81 ? 0.921 -2.804 6.598 1.00 98.38 81 CYS A N 1
ATOM 604 C CA . CYS A 1 81 ? 1.944 -2.577 5.583 1.00 98.38 81 CYS A CA 1
ATOM 605 C C . CYS A 1 81 ? 2.081 -3.862 4.759 1.00 98.38 81 CYS A C 1
ATOM 607 O O . CYS A 1 81 ? 1.967 -4.970 5.291 1.00 98.38 81 CYS A O 1
ATOM 609 N N . THR A 1 82 ? 2.287 -3.726 3.457 1.00 98.69 82 THR A N 1
ATOM 610 C CA . THR A 1 82 ? 2.280 -4.843 2.509 1.00 98.69 82 THR A CA 1
ATOM 611 C C . THR A 1 82 ? 3.352 -4.660 1.452 1.00 98.69 82 THR A C 1
ATOM 613 O O . THR A 1 82 ? 3.681 -3.531 1.097 1.00 98.69 82 THR A O 1
ATOM 616 N N . ASP A 1 83 ? 3.863 -5.765 0.920 1.00 98.75 83 ASP A N 1
ATOM 617 C CA . ASP A 1 83 ? 4.703 -5.737 -0.270 1.00 98.75 83 ASP A CA 1
ATOM 618 C C . ASP A 1 83 ? 3.900 -6.124 -1.507 1.00 98.75 83 ASP A C 1
ATOM 620 O O . ASP A 1 83 ? 3.111 -7.075 -1.505 1.00 98.75 83 ASP A O 1
ATOM 624 N N . PHE A 1 84 ? 4.165 -5.387 -2.577 1.00 98.81 84 PHE A N 1
ATOM 625 C CA . PHE A 1 84 ? 3.661 -5.617 -3.918 1.00 98.81 84 PHE A CA 1
ATOM 626 C C . PHE A 1 84 ? 4.813 -5.479 -4.907 1.00 98.81 84 PHE A C 1
ATOM 628 O O . PHE A 1 84 ? 5.643 -4.594 -4.737 1.00 98.81 84 PHE A O 1
ATOM 635 N N . HIS A 1 85 ? 4.871 -6.284 -5.963 1.00 98.81 85 HIS A N 1
ATOM 636 C CA . HIS A 1 85 ? 5.831 -6.058 -7.047 1.00 98.81 85 HIS A CA 1
ATOM 637 C C . HIS A 1 85 ? 5.135 -5.585 -8.319 1.00 98.81 85 HIS A C 1
ATOM 639 O O . HIS A 1 85 ? 3.968 -5.901 -8.554 1.00 98.81 85 HIS A O 1
ATOM 645 N N . VAL A 1 86 ? 5.854 -4.839 -9.156 1.00 98.62 86 VAL A N 1
ATOM 646 C CA . VAL A 1 86 ? 5.367 -4.453 -10.487 1.00 98.62 86 VAL A CA 1
ATOM 647 C C . VAL A 1 86 ? 5.126 -5.709 -11.327 1.00 98.62 86 VAL A C 1
ATOM 649 O O . VAL A 1 86 ? 5.892 -6.676 -11.252 1.00 98.62 86 VAL A O 1
ATOM 652 N N . VAL A 1 87 ? 4.036 -5.728 -12.099 1.00 98.50 87 VAL A N 1
ATOM 653 C CA . VAL A 1 87 ? 3.743 -6.821 -13.042 1.00 98.50 87 VAL A CA 1
ATOM 654 C C . VAL A 1 87 ? 4.954 -7.056 -13.953 1.00 98.50 87 VAL A C 1
ATOM 656 O O . VAL A 1 87 ? 5.562 -6.110 -14.438 1.00 98.50 87 VAL A O 1
ATOM 659 N N . ASP A 1 88 ? 5.328 -8.323 -14.132 1.00 97.69 88 ASP A N 1
ATOM 660 C CA . ASP A 1 88 ? 6.487 -8.772 -14.920 1.00 97.69 88 ASP A CA 1
ATOM 661 C C . ASP A 1 88 ? 7.875 -8.285 -14.441 1.00 97.69 88 ASP A C 1
ATOM 663 O O . ASP A 1 88 ? 8.889 -8.616 -15.054 1.00 97.69 88 ASP A O 1
ATOM 667 N N . GLU A 1 89 ? 7.959 -7.578 -13.307 1.00 98.06 89 GLU A N 1
ATOM 668 C CA . GLU A 1 89 ? 9.210 -7.056 -12.743 1.00 98.06 89 GLU A CA 1
ATOM 669 C C . GLU A 1 89 ? 9.317 -7.349 -11.228 1.00 98.06 89 GLU A C 1
ATOM 671 O O . GLU A 1 89 ? 9.206 -6.436 -10.404 1.00 98.06 89 GLU A O 1
ATOM 676 N N . PRO A 1 90 ? 9.549 -8.615 -10.820 1.00 97.19 90 PRO A N 1
ATOM 677 C CA . PRO A 1 90 ? 9.472 -9.043 -9.416 1.00 97.19 90 PRO A CA 1
ATOM 678 C C . PRO A 1 90 ? 10.481 -8.357 -8.480 1.00 97.19 90 PRO A C 1
ATOM 680 O O . PRO A 1 90 ? 10.232 -8.261 -7.282 1.00 97.19 90 PRO A O 1
ATOM 683 N N . ASP A 1 91 ? 11.593 -7.842 -9.012 1.00 97.50 91 ASP A N 1
ATOM 684 C CA . ASP A 1 91 ? 12.597 -7.115 -8.224 1.00 97.50 91 ASP A CA 1
ATOM 685 C C . ASP A 1 91 ? 12.158 -5.680 -7.872 1.00 97.50 91 ASP A C 1
ATOM 687 O O . ASP A 1 91 ? 12.706 -5.058 -6.957 1.00 97.50 91 ASP A O 1
ATOM 691 N N . LYS A 1 92 ? 11.158 -5.130 -8.576 1.00 98.44 92 LYS A N 1
ATOM 692 C CA . LYS A 1 92 ? 10.607 -3.796 -8.313 1.00 98.44 92 LYS A CA 1
ATOM 693 C C . LYS A 1 92 ? 9.478 -3.885 -7.294 1.00 98.44 92 LYS A C 1
ATOM 695 O O . LYS A 1 92 ? 8.299 -3.898 -7.646 1.00 98.44 92 LYS A O 1
ATOM 700 N N . VAL A 1 93 ? 9.857 -3.933 -6.021 1.00 98.69 93 VAL A N 1
ATOM 701 C CA . VAL A 1 93 ? 8.914 -4.051 -4.904 1.00 98.69 93 VAL A CA 1
ATOM 702 C C . VAL A 1 93 ? 8.527 -2.676 -4.351 1.00 98.69 93 VAL A C 1
ATOM 704 O O . VAL A 1 93 ? 9.381 -1.895 -3.928 1.00 98.69 93 VAL A O 1
ATOM 707 N N . TYR A 1 94 ? 7.228 -2.412 -4.317 1.00 98.81 94 TYR A N 1
ATOM 708 C CA . TYR A 1 94 ? 6.587 -1.357 -3.546 1.00 98.81 94 TYR A CA 1
ATOM 709 C C . TYR A 1 94 ? 6.208 -1.867 -2.155 1.00 98.81 94 TYR A C 1
ATOM 711 O O . TYR A 1 94 ? 5.777 -3.005 -1.989 1.00 98.81 94 TYR A O 1
ATOM 719 N N . ASP A 1 95 ? 6.337 -0.985 -1.172 1.00 98.75 95 ASP A N 1
ATOM 720 C CA . ASP A 1 95 ? 5.815 -1.151 0.183 1.00 98.75 95 ASP A CA 1
ATOM 721 C C . ASP A 1 95 ? 4.601 -0.221 0.291 1.00 98.75 95 ASP A C 1
ATOM 723 O O . ASP A 1 95 ? 4.742 1.004 0.167 1.00 98.75 95 ASP A O 1
ATOM 727 N N . LEU A 1 96 ? 3.410 -0.803 0.399 1.00 98.81 96 LEU A N 1
ATOM 728 C CA . LEU A 1 96 ? 2.141 -0.085 0.423 1.00 98.81 96 LEU A CA 1
ATOM 729 C C . LEU A 1 96 ? 1.510 -0.176 1.808 1.00 98.81 96 LEU A C 1
ATOM 731 O O . LEU A 1 96 ? 1.357 -1.266 2.367 1.00 98.81 96 LEU A O 1
ATOM 735 N N . ASP A 1 97 ? 1.094 0.975 2.318 1.00 98.62 97 ASP A N 1
ATOM 736 C CA . ASP A 1 97 ? 0.374 1.104 3.575 1.00 98.62 97 ASP A CA 1
ATOM 737 C C . ASP A 1 97 ? -1.132 1.197 3.321 1.00 98.62 97 ASP A C 1
ATOM 739 O O . ASP A 1 97 ? -1.577 1.878 2.393 1.00 98.62 97 ASP A O 1
ATOM 743 N N . PHE A 1 98 ? -1.913 0.554 4.185 1.00 98.69 98 PHE A N 1
ATOM 744 C CA . PHE A 1 98 ? -3.369 0.517 4.138 1.00 98.69 98 PHE A CA 1
ATOM 745 C C . PHE A 1 98 ? -3.963 0.848 5.504 1.00 98.69 98 PHE A C 1
ATOM 747 O O . PHE A 1 98 ? -3.566 0.273 6.522 1.00 98.69 98 PHE A O 1
ATOM 754 N N . TRP A 1 99 ? -4.956 1.737 5.510 1.00 98.38 99 TRP A N 1
ATOM 755 C CA . TRP A 1 99 ? -5.716 2.113 6.697 1.00 98.38 99 TRP A CA 1
ATOM 756 C C . TRP A 1 99 ? -7.137 1.587 6.602 1.00 98.38 99 TRP A C 1
ATOM 758 O O . TRP A 1 99 ? -7.793 1.682 5.560 1.00 98.38 99 TRP A O 1
ATOM 768 N N . MET A 1 100 ? -7.610 1.060 7.723 1.00 98.50 100 MET A N 1
ATOM 769 C CA . MET A 1 100 ? -8.908 0.431 7.870 1.00 98.50 100 MET A CA 1
ATOM 770 C C . MET A 1 100 ? -9.684 1.051 9.028 1.00 98.50 100 MET A C 1
ATOM 772 O O . MET A 1 100 ? -9.098 1.453 10.028 1.00 98.50 100 MET A O 1
ATOM 776 N N . ASN A 1 101 ? -11.002 1.125 8.890 1.00 97.06 101 ASN A N 1
ATOM 777 C CA . ASN A 1 101 ? -11.928 1.450 9.973 1.00 97.06 101 ASN A CA 1
ATOM 778 C C . ASN A 1 101 ? -13.251 0.715 9.737 1.00 97.06 101 ASN A C 1
ATOM 780 O O . ASN A 1 101 ? -13.466 0.145 8.666 1.00 97.06 101 ASN A O 1
ATOM 784 N N . ASP A 1 102 ? -14.134 0.725 10.724 1.00 95.94 102 ASP A N 1
ATOM 785 C CA . ASP A 1 102 ? -15.419 0.034 10.688 1.00 95.94 102 ASP A CA 1
ATOM 786 C C . ASP A 1 102 ? -16.621 0.984 10.664 1.00 95.94 102 ASP A C 1
ATOM 788 O O . ASP A 1 102 ? -17.752 0.588 10.940 1.00 95.94 102 ASP A O 1
ATOM 792 N N . LYS A 1 103 ? -16.420 2.230 10.214 1.00 93.12 103 LYS A N 1
ATOM 793 C CA . LYS A 1 103 ? -17.465 3.274 10.153 1.00 93.12 103 LYS A CA 1
ATOM 794 C C . LYS A 1 103 ? -18.675 2.891 9.297 1.00 93.12 103 LYS A C 1
ATOM 796 O O . LYS A 1 103 ? -19.716 3.536 9.374 1.00 93.12 103 LYS A O 1
ATOM 801 N N . THR A 1 104 ? -18.539 1.857 8.467 1.00 90.75 104 THR A N 1
ATOM 802 C CA . THR A 1 104 ? -19.615 1.310 7.624 1.00 90.75 104 THR A CA 1
ATOM 803 C C . THR A 1 104 ? -20.307 0.077 8.220 1.00 90.75 104 THR A C 1
ATOM 805 O O . THR A 1 104 ? -21.136 -0.529 7.547 1.00 90.75 104 THR A O 1
ATOM 808 N N . GLY A 1 105 ? -19.982 -0.294 9.462 1.00 91.75 105 GLY A N 1
ATOM 809 C CA . GLY A 1 105 ? -20.492 -1.479 10.159 1.00 91.75 105 GLY A CA 1
ATOM 810 C C . GLY A 1 105 ? -19.627 -2.735 10.005 1.00 91.75 105 GLY A C 1
ATOM 811 O O . GLY A 1 105 ? -19.933 -3.757 10.609 1.00 91.75 105 GLY A O 1
ATOM 812 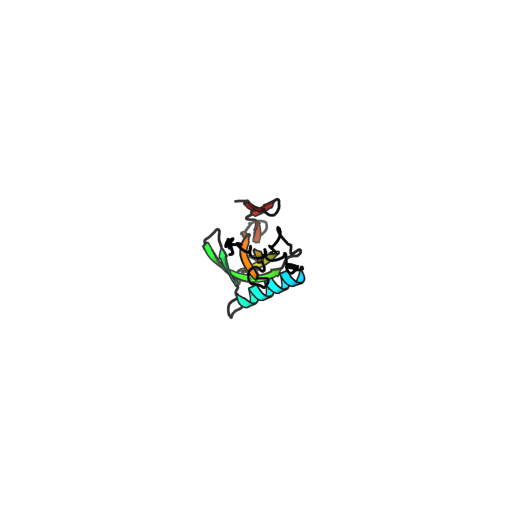N N . GLU A 1 106 ? -18.556 -2.673 9.212 1.00 93.94 106 GLU A N 1
ATOM 813 C CA . GLU A 1 106 ? -17.547 -3.727 9.077 1.00 93.94 106 GLU A CA 1
ATOM 814 C C . GLU A 1 106 ? -16.177 -3.108 8.774 1.00 93.94 106 GLU A C 1
ATOM 816 O O . GLU A 1 106 ? -16.111 -2.072 8.099 1.00 93.94 106 GLU A O 1
ATOM 821 N N . LEU A 1 107 ? -15.098 -3.741 9.255 1.00 97.38 107 LEU A N 1
ATOM 822 C CA . LEU A 1 107 ? -13.725 -3.296 9.009 1.00 97.38 107 LEU A CA 1
ATOM 823 C C . LEU A 1 107 ? -13.417 -3.317 7.509 1.00 97.38 107 LEU A C 1
ATOM 825 O O . LEU A 1 107 ? -13.472 -4.360 6.857 1.00 97.38 107 LEU A O 1
ATOM 829 N N . LYS A 1 108 ? -13.075 -2.153 6.961 1.00 97.88 108 LYS A N 1
ATOM 830 C CA . LYS A 1 108 ? -12.735 -1.972 5.548 1.00 97.88 108 LYS A CA 1
ATOM 831 C C . LYS A 1 108 ? -11.560 -1.044 5.384 1.00 97.88 108 LYS A C 1
ATOM 833 O O . LYS A 1 108 ? -11.431 -0.062 6.110 1.00 97.88 108 LYS A O 1
ATOM 838 N N . VAL A 1 109 ? -10.770 -1.310 4.350 1.00 98.31 109 VAL A N 1
ATOM 839 C CA . VAL A 1 109 ? -9.789 -0.353 3.844 1.00 98.31 109 VAL A CA 1
ATOM 840 C C . VAL A 1 109 ? -10.521 0.891 3.345 1.00 98.31 109 VAL A C 1
ATOM 842 O O . VAL A 1 109 ? -11.424 0.791 2.515 1.00 98.31 109 VAL A O 1
ATOM 845 N N . PHE A 1 110 ? -10.110 2.059 3.831 1.00 97.62 110 PHE A N 1
ATOM 846 C CA . PHE A 1 110 ? -10.610 3.355 3.361 1.00 97.62 110 PHE A CA 1
ATOM 847 C C . PHE A 1 110 ? -9.519 4.212 2.710 1.00 97.62 110 PHE A C 1
ATOM 849 O O . PHE A 1 110 ? -9.833 5.196 2.043 1.00 97.62 110 PHE A O 1
ATOM 856 N N . GLN A 1 111 ? -8.247 3.860 2.909 1.00 97.44 111 GLN A N 1
ATOM 857 C CA . GLN A 1 111 ? -7.111 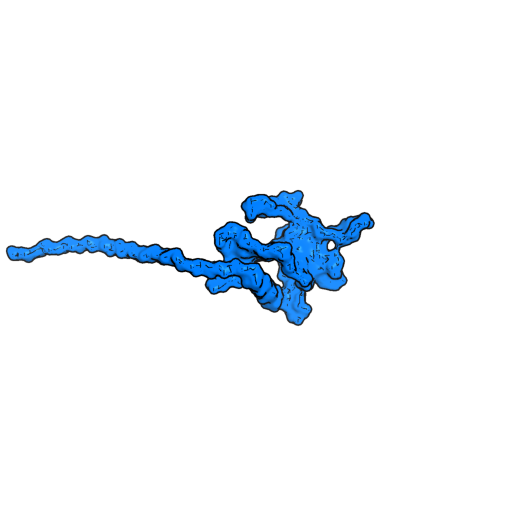4.590 2.362 1.00 97.44 111 GLN A CA 1
ATOM 858 C C . GLN A 1 111 ? -5.940 3.642 2.105 1.00 97.44 111 GLN A C 1
ATOM 860 O O . GLN A 1 111 ? -5.683 2.730 2.891 1.00 97.44 111 GLN A O 1
ATOM 865 N N . SER A 1 112 ? -5.204 3.910 1.030 1.00 98.12 112 SER A N 1
ATOM 866 C CA . SER A 1 112 ? -3.917 3.295 0.719 1.00 98.12 112 SER A CA 1
ATOM 867 C C . SER A 1 112 ? -2.898 4.366 0.330 1.00 98.12 112 SER A C 1
ATOM 869 O O . SER A 1 112 ? -3.268 5.461 -0.109 1.00 98.12 112 SER A O 1
ATOM 871 N N . LYS A 1 113 ? -1.608 4.087 0.531 1.00 98.19 113 LYS A N 1
ATOM 872 C CA . LYS A 1 113 ? -0.512 5.005 0.189 1.00 98.19 113 LYS A CA 1
ATOM 873 C C . LYS A 1 113 ? 0.780 4.245 -0.095 1.00 98.19 113 LYS A C 1
ATOM 875 O O . LYS A 1 113 ? 1.057 3.228 0.533 1.00 98.19 113 LYS A O 1
ATOM 880 N N . VAL A 1 114 ? 1.598 4.763 -1.010 1.00 98.75 114 VAL A N 1
ATOM 881 C CA . VAL A 1 114 ? 2.955 4.244 -1.207 1.00 98.75 114 VAL A CA 1
ATOM 882 C C . VAL A 1 114 ? 3.836 4.707 -0.048 1.00 98.75 114 VAL A C 1
ATOM 884 O O . VAL A 1 114 ? 4.132 5.897 0.075 1.00 98.75 114 VAL A O 1
ATOM 887 N N . HIS A 1 115 ? 4.295 3.766 0.773 1.00 98.69 115 HIS A N 1
ATOM 888 C CA . HIS A 1 115 ? 5.265 4.014 1.835 1.00 98.69 115 HIS A CA 1
ATOM 889 C C . HIS A 1 115 ? 6.679 3.983 1.272 1.00 98.69 115 HIS A C 1
ATOM 891 O O . HIS A 1 115 ? 7.461 4.907 1.503 1.00 98.69 115 HIS A O 1
ATOM 897 N N . LYS A 1 116 ? 7.019 2.955 0.491 1.00 98.69 116 LYS A N 1
ATOM 898 C CA . LYS A 1 116 ? 8.327 2.849 -0.162 1.00 98.69 116 LYS A CA 1
ATOM 899 C C . LYS A 1 116 ? 8.168 2.497 -1.629 1.00 98.69 116 LYS A C 1
ATOM 901 O O . LYS A 1 116 ? 7.355 1.655 -1.994 1.00 98.69 116 LYS A O 1
ATOM 906 N N . GLU A 1 117 ? 8.989 3.129 -2.452 1.00 98.56 117 GLU A N 1
ATOM 907 C CA . GLU A 1 117 ? 9.035 2.905 -3.897 1.00 98.56 117 GLU A CA 1
ATOM 908 C C . GLU A 1 117 ? 10.322 2.166 -4.289 1.00 98.56 117 GLU A C 1
ATOM 910 O O . GLU A 1 117 ? 11.357 2.356 -3.636 1.00 98.56 117 GLU A O 1
ATOM 915 N N . PRO A 1 118 ? 10.307 1.351 -5.353 1.00 98.31 118 PRO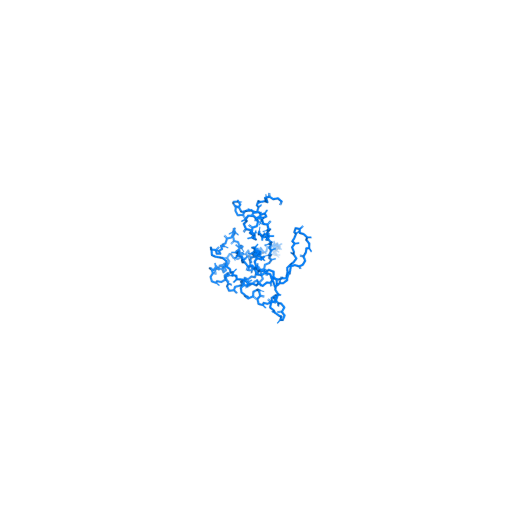 A N 1
ATOM 916 C CA . PRO A 1 118 ? 11.512 0.727 -5.865 1.00 98.31 118 PRO A CA 1
ATOM 917 C C . PRO A 1 118 ? 12.419 1.778 -6.514 1.00 98.31 118 PRO A C 1
ATOM 919 O O . PRO A 1 118 ? 12.007 2.550 -7.378 1.00 98.31 118 PRO A O 1
ATOM 922 N N . ARG A 1 119 ? 13.694 1.779 -6.133 1.00 97.56 119 ARG A N 1
ATOM 923 C CA . ARG A 1 119 ? 14.758 2.542 -6.795 1.00 97.56 119 ARG A CA 1
ATOM 924 C C . ARG A 1 119 ? 15.916 1.626 -7.142 1.00 97.56 119 ARG A C 1
ATOM 926 O O . ARG A 1 119 ? 16.155 0.634 -6.461 1.00 97.56 119 ARG A O 1
ATOM 933 N N . GLN A 1 120 ? 16.645 1.972 -8.197 1.00 97.31 120 GLN A N 1
ATOM 934 C CA . GLN A 1 120 ? 17.808 1.212 -8.634 1.00 97.31 120 GLN A CA 1
ATOM 935 C C . GLN A 1 120 ? 19.097 1.905 -8.193 1.00 97.31 120 GLN A C 1
ATOM 937 O O . GLN A 1 120 ? 19.282 3.104 -8.397 1.00 97.31 120 GLN A O 1
ATOM 942 N N . SER A 1 121 ? 20.008 1.132 -7.613 1.00 96.31 121 SER A N 1
ATOM 943 C CA . SER A 1 121 ? 21.379 1.532 -7.314 1.00 96.31 121 SER A CA 1
ATOM 944 C C . SER A 1 121 ? 22.356 0.686 -8.124 1.00 96.31 121 SER A C 1
ATOM 946 O O . SER A 1 121 ? 22.169 -0.521 -8.266 1.00 96.31 121 SER A O 1
ATOM 948 N N . LEU A 1 122 ? 23.444 1.300 -8.598 1.00 94.81 122 LEU A N 1
ATOM 949 C CA . LEU A 1 122 ? 24.521 0.589 -9.297 1.00 94.81 122 LEU A CA 1
ATOM 950 C C . LEU A 1 122 ? 25.201 -0.471 -8.418 1.00 94.81 122 LEU A C 1
ATOM 952 O O . LEU A 1 122 ? 25.684 -1.470 -8.939 1.00 94.81 122 LEU A O 1
ATOM 956 N N . LEU A 1 123 ? 25.259 -0.250 -7.100 1.00 94.31 123 LEU A N 1
ATOM 957 C CA . LEU A 1 123 ? 25.949 -1.145 -6.163 1.00 94.31 123 LEU A CA 1
ATOM 958 C C . LEU A 1 123 ? 25.021 -2.191 -5.544 1.00 94.31 123 LEU A C 1
ATOM 960 O O . LEU A 1 123 ? 25.462 -3.300 -5.262 1.00 94.31 123 LEU A O 1
ATOM 964 N N . TYR A 1 124 ? 23.757 -1.832 -5.312 1.00 90.56 124 TYR A N 1
ATOM 965 C CA . TYR A 1 124 ? 22.827 -2.642 -4.516 1.00 90.56 124 TYR A CA 1
ATOM 966 C C . TYR A 1 124 ? 21.658 -3.213 -5.324 1.00 90.56 124 TYR A C 1
ATOM 968 O O . TYR A 1 124 ? 20.839 -3.933 -4.766 1.00 90.56 124 TYR A O 1
ATOM 976 N N . GLY A 1 125 ? 21.568 -2.910 -6.623 1.00 96.56 125 GLY A N 1
ATOM 977 C CA . GLY A 1 125 ? 20.416 -3.292 -7.434 1.00 96.56 125 GLY A CA 1
ATOM 978 C C . GLY A 1 125 ? 19.147 -2.556 -6.999 1.00 96.56 125 GLY A C 1
ATOM 979 O O . GLY A 1 125 ? 19.205 -1.386 -6.607 1.00 96.56 125 GLY A O 1
ATOM 980 N N . TRP A 1 126 ? 18.000 -3.226 -7.110 1.00 97.56 126 TRP A N 1
ATOM 981 C CA . TRP A 1 126 ? 16.711 -2.692 -6.675 1.00 97.56 126 TRP A CA 1
ATOM 982 C C . TRP A 1 126 ? 16.596 -2.675 -5.151 1.00 97.56 126 TRP A C 1
ATOM 984 O O . TRP A 1 126 ? 16.949 -3.636 -4.473 1.00 97.56 126 TRP A O 1
ATOM 994 N N . TYR A 1 127 ? 16.083 -1.575 -4.609 1.00 97.50 127 TYR A N 1
ATOM 995 C CA . TYR A 1 127 ? 15.839 -1.415 -3.181 1.00 97.50 127 TYR A CA 1
ATOM 996 C C . TYR A 1 127 ? 14.604 -0.540 -2.929 1.00 97.50 127 TYR A C 1
ATOM 998 O O . TYR A 1 127 ? 14.212 0.257 -3.782 1.00 97.50 127 TYR A O 1
ATOM 1006 N N . LYS A 1 128 ? 13.998 -0.669 -1.743 1.00 97.62 128 LYS A N 1
ATOM 1007 C CA . LYS A 1 128 ? 12.804 0.092 -1.341 1.00 97.62 128 LYS A CA 1
ATOM 1008 C C . LYS A 1 128 ? 13.199 1.425 -0.692 1.00 97.62 128 LYS A C 1
ATOM 1010 O O . LYS A 1 128 ? 13.683 1.434 0.439 1.00 97.62 128 LYS A O 1
ATOM 1015 N N . GLN A 1 129 ? 12.982 2.547 -1.375 1.00 98.06 129 GLN A N 1
ATOM 1016 C CA . GLN A 1 129 ? 13.233 3.893 -0.850 1.00 98.06 129 GLN A CA 1
ATOM 1017 C C . GLN A 1 129 ? 12.001 4.420 -0.088 1.00 98.06 129 GLN A C 1
ATOM 1019 O O . GLN A 1 129 ? 10.960 4.629 -0.714 1.00 98.06 129 GLN A O 1
ATOM 1024 N N . PRO A 1 130 ? 12.098 4.713 1.222 1.00 98.44 130 PRO A N 1
ATOM 1025 C CA . PRO A 1 130 ? 10.968 5.212 2.003 1.00 98.44 130 PRO A CA 1
ATOM 1026 C C . PRO A 1 130 ? 10.629 6.669 1.691 1.00 98.44 130 PRO A C 1
ATOM 1028 O O . PRO A 1 130 ? 11.517 7.519 1.689 1.00 98.44 130 PRO A O 1
ATOM 1031 N N . ARG A 1 131 ? 9.342 6.948 1.453 1.00 98.56 131 ARG A N 1
ATOM 1032 C CA . ARG A 1 131 ? 8.749 8.281 1.235 1.00 98.56 131 ARG A CA 1
ATOM 1033 C C . ARG A 1 131 ? 8.464 9.024 2.529 1.00 98.56 131 ARG A C 1
ATOM 1035 O O . ARG A 1 131 ? 8.573 10.245 2.563 1.00 98.56 131 ARG A O 1
ATOM 1042 N N . TYR A 1 132 ? 8.095 8.301 3.575 1.00 98.50 132 TYR A N 1
ATOM 1043 C CA . TYR A 1 132 ? 7.794 8.851 4.888 1.00 98.50 132 TYR A CA 1
ATOM 1044 C C . TYR A 1 132 ? 8.129 7.838 5.985 1.00 98.50 132 TYR A C 1
ATOM 1046 O O . TYR A 1 132 ? 8.452 6.685 5.706 1.00 98.50 132 TYR A O 1
ATOM 1054 N N . THR A 1 133 ? 8.058 8.292 7.231 1.00 97.38 133 THR A N 1
ATOM 1055 C CA . THR A 1 133 ? 8.096 7.470 8.443 1.00 97.38 133 THR A CA 1
ATOM 1056 C C . THR A 1 133 ? 6.902 7.814 9.334 1.00 97.38 133 THR A C 1
ATOM 1058 O O . THR A 1 133 ? 6.185 8.776 9.065 1.00 97.38 133 THR A O 1
ATOM 1061 N N . PHE A 1 134 ? 6.694 7.047 10.403 1.00 94.88 134 PHE A N 1
ATOM 1062 C CA . PHE A 1 134 ? 5.750 7.399 11.460 1.00 94.88 134 PHE A CA 1
ATOM 1063 C C . PHE A 1 134 ? 6.481 8.009 12.659 1.00 94.88 134 PHE A C 1
ATOM 1065 O O . PHE A 1 134 ? 7.466 7.444 13.138 1.00 94.88 134 PHE A O 1
ATOM 1072 N N . VAL A 1 135 ? 5.978 9.135 13.165 1.00 95.38 135 VAL A N 1
ATOM 1073 C CA . VAL A 1 135 ? 6.373 9.735 14.447 1.00 95.38 135 VAL A CA 1
ATOM 1074 C C . VAL A 1 135 ? 5.101 10.015 15.232 1.00 95.38 135 VAL A C 1
ATOM 1076 O O . VAL A 1 135 ? 4.237 10.748 14.764 1.00 95.38 135 VAL A O 1
ATOM 1079 N N . ASN A 1 136 ? 4.970 9.413 16.418 1.00 93.44 136 ASN A N 1
ATOM 1080 C CA . ASN A 1 136 ? 3.751 9.490 17.236 1.00 93.44 136 ASN A CA 1
ATOM 1081 C C . ASN A 1 136 ? 2.485 9.184 16.419 1.00 93.44 136 ASN A C 1
ATOM 1083 O O . ASN A 1 136 ? 1.527 9.955 16.442 1.00 93.44 136 ASN A O 1
ATOM 1087 N N . ASP A 1 137 ? 2.520 8.093 15.647 1.00 91.62 137 ASP A N 1
ATOM 1088 C CA . ASP A 1 137 ? 1.403 7.650 14.807 1.00 91.62 137 ASP A CA 1
ATOM 1089 C C . ASP A 1 137 ? 0.987 8.618 13.681 1.00 91.62 137 ASP A C 1
ATOM 1091 O O . ASP A 1 137 ? -0.008 8.387 12.997 1.00 91.62 137 ASP A O 1
ATOM 1095 N N . GLN A 1 138 ? 1.785 9.657 13.417 1.00 92.69 138 GLN A N 1
ATOM 1096 C CA . GLN A 1 138 ? 1.598 10.599 12.314 1.00 92.69 138 GLN A CA 1
ATOM 1097 C C . GLN A 1 138 ? 2.653 10.402 11.223 1.00 92.69 138 GLN A C 1
ATOM 1099 O O . GLN A 1 138 ? 3.792 10.029 11.504 1.00 92.69 138 GLN A O 1
ATOM 1104 N N . ILE A 1 139 ? 2.264 10.658 9.971 1.00 95.50 139 ILE A N 1
ATOM 1105 C CA . ILE A 1 139 ? 3.162 10.598 8.813 1.00 95.50 139 ILE A CA 1
ATOM 1106 C C . ILE A 1 139 ? 4.118 11.794 8.837 1.00 95.50 139 ILE A C 1
ATOM 1108 O O . ILE A 1 139 ? 3.681 12.941 8.813 1.00 95.50 139 ILE A O 1
ATOM 1112 N N . GLU A 1 140 ? 5.415 11.506 8.767 1.00 97.81 140 GLU A N 1
ATOM 1113 C CA . GLU A 1 140 ? 6.487 12.481 8.569 1.00 97.81 140 GLU A CA 1
ATOM 1114 C C . GLU A 1 140 ? 7.202 12.197 7.245 1.00 97.81 140 GLU A C 1
ATOM 1116 O O . GLU A 1 140 ? 7.846 11.155 7.078 1.00 97.81 140 GLU A O 1
ATOM 1121 N N . TYR A 1 141 ? 7.075 13.109 6.280 1.00 97.44 141 TYR A N 1
ATOM 1122 C CA . TYR A 1 141 ? 7.642 12.936 4.941 1.00 97.44 141 TYR A CA 1
ATOM 1123 C C . TYR A 1 141 ? 9.164 13.081 4.932 1.00 97.44 141 TYR A C 1
ATOM 1125 O O . TYR A 1 141 ? 9.733 13.960 5.575 1.00 97.44 141 TYR A O 1
ATOM 1133 N N . LEU A 1 142 ? 9.820 12.231 4.144 1.00 97.38 142 LEU A N 1
ATOM 1134 C CA . LEU A 1 142 ? 11.271 12.229 3.968 1.00 97.38 142 LEU A CA 1
ATOM 1135 C C . LEU A 1 142 ? 11.711 13.011 2.718 1.00 97.38 142 LEU A C 1
ATOM 1137 O O . LEU A 1 142 ? 12.873 13.413 2.650 1.00 97.38 142 LEU A O 1
ATOM 1141 N N . TYR A 1 143 ? 10.817 13.202 1.735 1.00 94.75 143 TYR A N 1
ATOM 1142 C CA . TYR A 1 143 ? 11.000 14.013 0.517 1.00 94.75 143 TYR A CA 1
ATOM 1143 C C . TYR A 1 143 ? 9.685 14.193 -0.256 1.00 94.75 143 TYR A C 1
ATOM 1145 O O . TYR A 1 143 ? 8.685 13.517 0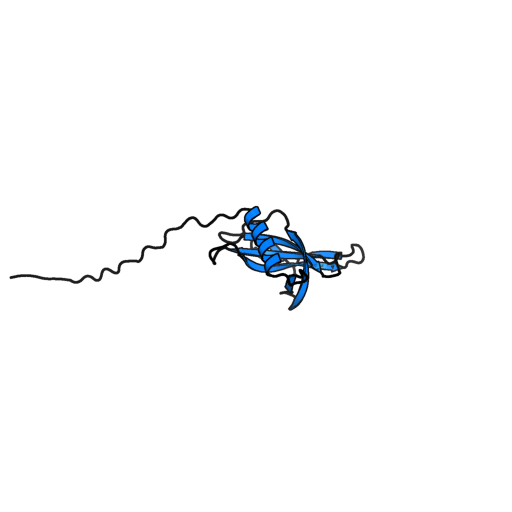.074 1.00 94.75 143 TYR A O 1
#

Radius of gyration: 23.58 Å; Cα contacts (8 Å, |Δi|>4): 237; chains: 1; bounding box: 90×39×55 Å

Secondary structure (DSSP, 8-state):
------------PPPPPP---PPPP-HHHHHHHHHHHHHHHS-TT-PEEEE-TTT--EEEEEEEEEPSPPEEETTTEEEEEEEEEETTEEEEEEEEEEEEE-TTSS-EEEEEEEEEEEEEETTTEEEEEESEEEETTEEEE--

pLDDT: mean 88.87, std 19.04, range [32.56, 98.81]

Foldseek 3Di:
DDDDDDDDPPPPDDPDPPPPDDDDDDQVQLQVQVVVQQVVQADPVSWHWDQAPVPRDTATWHWDDWDPDWDAQPDFKTKIWGWIAGVVGRLFIWIKMWIWGCPVVGTHTPDMHTQWGWDQDPVPGTDTHGQFDDDSSDTGGPD

Mean predicted aligned error: 8.45 Å